Protein AF-A0A6D2I9F3-F1 (afdb_monomer_lite)

Foldseek 3Di:
DAPVCCCVVPLALDPQAPVVVVVCVVVVHDPVCSVVRPNVVVCVLVPDQKDWDWDDDPPHHTDIDIDGPVSHDD

Sequence (74 aa):
MTKADLVNNLGTIARSGTKEFMEALAAGADVSMIGQFGVGFYSAYLVADKVIVTTKHNDDEQYVGSLRLVDLSP

Radius of gyration: 13.64 Å; chains: 1; bounding box: 29×28×33 Å

Secondary structure (DSSP, 8-state):
--HHHHHHHHS-TTSSSHHHHHHHHHTT--GGGGGGGTGGGGGGGGT-SEEEEEEE-TTS-EEEEEEEGGG---

Structure (mmCIF, N/CA/C/O backbone):
data_AF-A0A6D2I9F3-F1
#
_entry.id   AF-A0A6D2I9F3-F1
#
loop_
_atom_site.group_PDB
_atom_site.id
_atom_site.type_symbol
_atom_site.label_atom_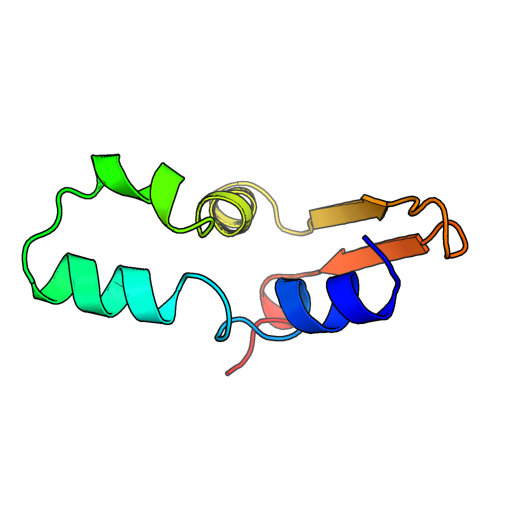id
_atom_site.label_alt_id
_atom_site.label_comp_id
_atom_site.label_asym_id
_atom_site.label_entity_id
_atom_site.label_seq_id
_atom_site.pdbx_PDB_ins_code
_atom_site.Cartn_x
_atom_site.Cartn_y
_atom_site.Cartn_z
_atom_site.occupancy
_atom_site.B_iso_or_equiv
_atom_site.auth_seq_id
_atom_site.auth_comp_id
_atom_site.auth_asym_id
_atom_site.auth_atom_id
_atom_site.pdbx_PDB_model_num
ATOM 1 N N . MET A 1 1 ? 10.023 0.438 -9.321 1.00 85.94 1 MET A N 1
ATOM 2 C CA . MET A 1 1 ? 10.693 0.176 -8.033 1.00 85.94 1 MET A CA 1
ATOM 3 C C . MET A 1 1 ? 11.771 -0.848 -8.290 1.00 85.94 1 MET A C 1
ATOM 5 O O . MET A 1 1 ? 11.506 -1.808 -9.009 1.00 85.94 1 MET A O 1
ATOM 9 N N . THR A 1 2 ? 12.974 -0.613 -7.785 1.00 90.56 2 THR A N 1
ATOM 10 C CA . THR A 1 2 ? 14.011 -1.649 -7.737 1.00 90.56 2 THR A CA 1
ATOM 11 C C . THR A 1 2 ? 13.583 -2.752 -6.769 1.00 90.56 2 THR A C 1
ATOM 13 O O . THR A 1 2 ? 12.640 -2.581 -5.982 1.00 90.56 2 THR A O 1
ATOM 16 N N . LYS A 1 3 ? 14.276 -3.887 -6.775 1.00 85.69 3 LYS A N 1
ATOM 17 C CA . LYS A 1 3 ? 14.059 -4.938 -5.771 1.00 85.69 3 LYS A CA 1
ATOM 18 C C . LYS A 1 3 ? 14.239 -4.407 -4.346 1.00 85.69 3 LYS A C 1
ATOM 20 O O . LYS A 1 3 ? 13.475 -4.775 -3.456 1.00 85.69 3 LYS A O 1
ATOM 25 N N . ALA A 1 4 ? 15.228 -3.538 -4.137 1.00 84.56 4 ALA A N 1
ATOM 26 C CA . ALA A 1 4 ? 15.499 -2.928 -2.839 1.00 84.56 4 ALA A CA 1
ATOM 27 C C . ALA A 1 4 ? 14.339 -2.030 -2.386 1.00 84.56 4 ALA A C 1
ATOM 29 O O . ALA A 1 4 ? 13.889 -2.150 -1.249 1.00 84.56 4 ALA A O 1
ATOM 30 N N . ASP A 1 5 ? 13.793 -1.207 -3.286 1.00 81.94 5 ASP A N 1
ATOM 31 C CA . ASP A 1 5 ? 12.624 -0.369 -2.988 1.00 81.94 5 ASP A CA 1
ATOM 32 C C . ASP A 1 5 ? 11.407 -1.217 -2.619 1.00 81.94 5 ASP A C 1
ATOM 34 O O . ASP A 1 5 ? 10.661 -0.874 -1.707 1.00 81.94 5 ASP A O 1
ATOM 38 N N . LEU A 1 6 ? 11.196 -2.337 -3.320 1.00 80.56 6 LEU A N 1
ATOM 39 C CA . LEU A 1 6 ? 10.087 -3.252 -3.050 1.00 80.56 6 LEU A CA 1
ATOM 40 C C . LEU A 1 6 ? 10.170 -3.806 -1.621 1.00 80.56 6 LEU A C 1
ATOM 42 O O . LEU A 1 6 ? 9.187 -3.767 -0.888 1.00 80.56 6 LEU A O 1
ATOM 46 N N . VAL A 1 7 ? 11.347 -4.277 -1.206 1.00 78.31 7 VAL A N 1
ATOM 47 C CA . VAL A 1 7 ? 11.566 -4.815 0.145 1.00 78.31 7 VAL A CA 1
ATOM 48 C C . VAL A 1 7 ? 11.464 -3.717 1.206 1.00 78.31 7 VAL A C 1
ATOM 50 O O . VAL A 1 7 ? 10.789 -3.908 2.216 1.00 78.31 7 VAL A O 1
ATOM 53 N N . ASN A 1 8 ? 12.077 -2.557 0.970 1.00 74.44 8 ASN A N 1
ATOM 54 C CA . ASN A 1 8 ? 12.109 -1.460 1.938 1.00 74.44 8 ASN A CA 1
ATOM 55 C C . ASN A 1 8 ? 10.736 -0.806 2.140 1.00 74.44 8 ASN A C 1
ATOM 57 O O . ASN A 1 8 ? 10.403 -0.437 3.264 1.00 74.44 8 ASN A O 1
ATOM 61 N N . ASN A 1 9 ? 9.939 -0.682 1.075 1.00 71.94 9 ASN A N 1
ATOM 62 C CA . ASN A 1 9 ? 8.661 0.031 1.122 1.00 71.94 9 ASN A CA 1
ATOM 63 C C . ASN A 1 9 ? 7.468 -0.885 1.427 1.00 71.94 9 ASN A C 1
ATOM 65 O O . ASN A 1 9 ? 6.488 -0.405 1.989 1.00 71.94 9 ASN A O 1
ATOM 69 N N . LEU A 1 10 ? 7.527 -2.173 1.054 1.00 71.94 10 LEU A N 1
ATOM 70 C CA . LEU A 1 10 ? 6.419 -3.126 1.243 1.00 71.94 10 LEU A CA 1
ATOM 71 C C . LEU A 1 10 ? 6.698 -4.192 2.306 1.00 71.94 10 LEU A C 1
ATOM 73 O O . LEU A 1 10 ? 5.768 -4.662 2.952 1.00 71.94 10 LEU A O 1
ATOM 77 N N . GLY A 1 11 ? 7.958 -4.597 2.479 1.00 62.72 11 GLY A N 1
ATOM 78 C CA . GLY A 1 11 ? 8.350 -5.634 3.440 1.00 62.72 11 GLY A CA 1
ATOM 79 C C . GLY A 1 11 ? 8.526 -5.120 4.869 1.00 62.72 11 GLY A C 1
ATOM 80 O O . GLY A 1 11 ? 8.618 -5.915 5.794 1.00 62.72 11 GLY A O 1
ATOM 81 N N . THR A 1 12 ? 8.567 -3.800 5.066 1.00 58.69 12 THR A N 1
ATOM 82 C CA . THR A 1 12 ? 8.635 -3.175 6.390 1.00 58.69 12 THR A CA 1
ATOM 83 C C . THR A 1 12 ? 7.466 -2.200 6.508 1.00 58.69 12 THR A C 1
ATOM 85 O O . THR A 1 12 ? 7.498 -1.130 5.908 1.00 58.69 12 THR A O 1
ATOM 88 N N . ILE A 1 13 ? 6.444 -2.538 7.303 1.00 55.06 13 ILE A N 1
ATOM 89 C CA . ILE A 1 13 ? 5.204 -1.748 7.540 1.00 55.06 13 ILE A CA 1
ATOM 90 C C . ILE A 1 13 ? 5.459 -0.277 7.928 1.00 55.06 13 ILE A C 1
ATOM 92 O O . ILE A 1 13 ? 4.557 0.563 7.922 1.00 55.06 13 ILE A O 1
ATOM 96 N N . ALA A 1 14 ? 6.688 0.060 8.305 1.00 48.91 14 ALA A N 1
ATOM 97 C CA . ALA A 1 14 ? 6.935 1.086 9.298 1.00 48.91 14 ALA A CA 1
ATOM 98 C C . ALA A 1 14 ? 7.871 2.224 8.870 1.00 48.91 14 ALA A C 1
ATOM 100 O O . ALA A 1 14 ? 8.337 2.935 9.759 1.00 48.91 14 ALA A O 1
ATOM 101 N N . ARG A 1 15 ? 8.191 2.431 7.579 1.00 53.03 15 ARG A N 1
ATOM 102 C CA . ARG A 1 15 ? 9.242 3.421 7.247 1.00 53.03 15 ARG A CA 1
ATOM 103 C C . ARG A 1 15 ? 8.973 4.586 6.312 1.00 53.03 15 ARG A C 1
ATOM 105 O O . ARG A 1 15 ? 9.852 5.433 6.248 1.00 53.03 15 ARG A O 1
ATOM 112 N N . SER A 1 16 ? 7.823 4.708 5.661 1.00 54.56 16 SER A N 1
ATOM 113 C CA . SER A 1 16 ? 7.651 5.832 4.721 1.00 54.56 16 SER A CA 1
ATOM 114 C C . SER A 1 16 ? 6.387 6.669 4.903 1.00 54.56 16 SER A C 1
ATOM 116 O O . SER A 1 16 ? 6.276 7.695 4.240 1.00 54.56 16 SER A O 1
ATOM 118 N N . GLY A 1 17 ? 5.437 6.246 5.736 1.00 60.06 17 GLY A N 1
ATOM 119 C CA . GLY A 1 17 ? 4.168 6.966 5.819 1.00 60.06 17 GLY A CA 1
ATOM 120 C C . GLY A 1 17 ? 3.298 6.612 7.005 1.00 60.06 17 GLY A C 1
ATOM 121 O O . GLY A 1 17 ? 2.611 7.471 7.539 1.00 60.06 17 GLY A O 1
ATOM 122 N N . THR A 1 18 ? 3.328 5.355 7.460 1.00 66.38 18 THR A N 1
ATOM 123 C CA . THR A 1 18 ? 2.475 4.888 8.565 1.00 66.38 18 THR A CA 1
ATOM 124 C C . THR A 1 18 ? 2.818 5.588 9.874 1.00 66.38 18 THR A C 1
ATOM 126 O O . THR A 1 18 ? 1.922 5.955 10.625 1.00 66.38 18 THR A O 1
ATOM 129 N N . LYS A 1 19 ? 4.110 5.815 10.140 1.00 68.38 19 LYS A N 1
ATOM 130 C CA . LYS A 1 19 ? 4.551 6.518 11.346 1.00 68.38 19 LYS A CA 1
ATOM 131 C C . LYS A 1 19 ? 4.161 7.996 11.299 1.00 68.38 19 LYS A C 1
ATOM 133 O O . LYS A 1 19 ? 3.513 8.455 12.235 1.00 68.38 19 LYS A O 1
ATOM 138 N N . GLU A 1 20 ? 4.480 8.705 10.211 1.00 71.50 20 GLU A N 1
ATOM 139 C CA . GLU A 1 20 ? 4.077 10.110 10.066 1.00 71.50 20 GLU A CA 1
ATOM 140 C C . GLU A 1 20 ? 2.551 10.265 10.062 1.00 71.50 20 GLU A C 1
ATOM 142 O O . GLU A 1 20 ? 2.030 11.222 10.623 1.00 71.50 20 GLU A O 1
ATOM 147 N N . PHE A 1 21 ? 1.817 9.303 9.498 1.00 72.25 21 PHE A N 1
ATOM 148 C CA . PHE A 1 21 ? 0.358 9.292 9.509 1.00 72.25 21 PHE A CA 1
ATOM 149 C C . PHE A 1 21 ? -0.217 9.100 10.916 1.00 72.25 21 PHE A C 1
ATOM 151 O O . PHE A 1 21 ? -1.134 9.820 11.298 1.00 72.25 21 PHE A O 1
ATOM 158 N N . MET A 1 22 ? 0.319 8.168 11.710 1.00 74.12 22 MET A N 1
ATOM 159 C CA . MET A 1 22 ? -0.119 7.971 13.097 1.00 74.12 22 MET A CA 1
ATOM 160 C C . MET A 1 22 ? 0.190 9.197 13.969 1.00 74.12 22 MET A C 1
ATOM 162 O O . MET A 1 22 ? -0.634 9.576 14.800 1.00 74.12 22 MET A O 1
ATOM 166 N N . GLU A 1 23 ? 1.338 9.845 13.755 1.00 76.00 23 GLU A N 1
ATOM 167 C CA . GLU A 1 23 ? 1.692 11.113 14.410 1.00 76.00 23 GLU A CA 1
ATOM 168 C C . GLU A 1 23 ? 0.757 12.254 13.973 1.00 76.00 23 GLU A C 1
ATOM 170 O O . GLU A 1 23 ? 0.260 13.000 14.817 1.00 76.00 23 GLU A O 1
ATOM 175 N N . ALA A 1 24 ? 0.445 12.356 12.679 1.00 73.69 24 ALA A N 1
ATOM 176 C CA . ALA A 1 24 ? -0.483 13.347 12.143 1.00 73.69 24 ALA A CA 1
ATOM 177 C C . ALA A 1 24 ? -1.916 13.138 12.662 1.00 73.69 24 ALA A C 1
ATOM 179 O O . ALA A 1 24 ? -2.559 14.104 13.069 1.00 73.69 24 ALA A O 1
ATOM 180 N N . LEU A 1 25 ? -2.407 11.894 12.718 1.00 75.00 25 LEU A N 1
ATOM 181 C CA . LEU A 1 25 ? -3.704 11.556 13.318 1.00 75.00 25 LEU A CA 1
ATOM 182 C C . LEU A 1 25 ? -3.763 11.954 14.793 1.00 75.00 25 LEU A C 1
ATOM 184 O O . LEU A 1 25 ? -4.741 12.559 15.228 1.00 75.00 25 LEU A O 1
ATOM 188 N N . ALA A 1 26 ? -2.713 11.649 15.560 1.00 77.94 26 ALA A N 1
ATOM 189 C CA . ALA A 1 26 ? -2.620 12.049 16.963 1.00 77.94 26 ALA A CA 1
ATOM 190 C C . ALA A 1 26 ? -2.599 13.580 17.131 1.00 77.94 26 ALA A C 1
ATOM 192 O O . ALA A 1 26 ? -3.108 14.097 18.124 1.00 77.94 26 ALA A O 1
ATOM 193 N N . ALA A 1 27 ? -2.064 14.306 16.146 1.00 80.50 27 ALA A N 1
ATOM 194 C CA . ALA A 1 27 ? -2.073 15.766 16.079 1.00 80.50 27 ALA A CA 1
ATOM 195 C C . ALA A 1 27 ? -3.389 16.366 15.532 1.00 80.50 27 ALA A C 1
ATOM 197 O O . ALA A 1 27 ? -3.488 17.586 15.400 1.00 80.50 27 ALA A O 1
ATOM 198 N N . GLY A 1 28 ? -4.404 15.545 15.232 1.00 73.12 28 GLY A N 1
ATOM 199 C CA . GLY A 1 28 ? -5.716 15.999 14.759 1.00 73.12 28 GLY A CA 1
ATOM 200 C C . GLY A 1 28 ? -5.814 16.207 13.246 1.00 73.12 28 GLY A C 1
ATOM 201 O O . GLY A 1 28 ? -6.704 16.925 12.790 1.00 73.12 28 GLY A O 1
ATOM 202 N N . ALA A 1 29 ? -4.917 15.607 12.459 1.00 68.38 29 ALA A N 1
ATOM 203 C CA . ALA A 1 29 ? -5.043 15.598 11.009 1.00 68.38 29 ALA A CA 1
ATOM 204 C C . ALA A 1 29 ? -6.322 14.865 10.582 1.00 68.38 29 ALA A C 1
ATOM 206 O O . ALA A 1 29 ? -6.647 13.784 11.075 1.00 68.38 29 ALA A O 1
ATOM 207 N N . ASP A 1 30 ? -7.035 15.463 9.633 1.00 70.00 30 ASP A N 1
ATOM 208 C CA . ASP A 1 30 ? -8.214 14.867 9.024 1.00 70.00 30 ASP A CA 1
ATOM 209 C C . ASP A 1 30 ? -7.826 13.579 8.275 1.00 70.00 30 ASP A C 1
ATOM 211 O O . ASP A 1 30 ? -6.877 13.557 7.487 1.00 70.00 30 ASP A O 1
ATOM 215 N N . VAL A 1 31 ? -8.577 12.501 8.510 1.00 64.81 31 VAL A N 1
ATOM 216 C CA . VAL A 1 31 ? -8.405 11.184 7.872 1.00 64.81 31 VAL A CA 1
ATOM 217 C C . VAL A 1 31 ? -8.456 11.297 6.340 1.00 64.81 31 VAL A C 1
ATOM 219 O O . VAL A 1 31 ? -7.838 10.501 5.633 1.00 64.81 31 VAL A O 1
ATOM 222 N N . SER A 1 32 ? -9.115 12.328 5.806 1.00 62.53 32 SER A N 1
ATOM 223 C CA . SER A 1 32 ? -9.107 12.652 4.374 1.00 62.53 32 SER A CA 1
ATOM 224 C C . SER A 1 32 ? -7.718 13.001 3.806 1.00 62.53 32 SER A C 1
ATOM 226 O O . SER A 1 32 ? -7.515 12.888 2.597 1.00 62.53 32 SER A O 1
ATOM 228 N N . MET A 1 33 ? -6.727 13.339 4.644 1.00 62.56 33 MET A N 1
ATOM 229 C CA . MET A 1 33 ? -5.341 13.617 4.231 1.00 62.56 33 MET A CA 1
ATOM 230 C C . MET A 1 33 ? -4.461 12.361 4.070 1.00 62.56 33 MET A C 1
ATOM 232 O O . MET A 1 33 ? -3.295 12.484 3.695 1.00 62.56 33 MET A O 1
ATOM 236 N N . ILE A 1 34 ? -5.007 11.148 4.257 1.00 62.69 34 ILE A N 1
ATOM 237 C CA . ILE A 1 34 ? -4.325 9.845 4.066 1.00 62.69 34 ILE A CA 1
ATOM 238 C C . ILE A 1 34 ? -3.526 9.755 2.755 1.00 62.69 34 ILE A C 1
ATOM 240 O O . ILE A 1 34 ? -2.455 9.144 2.718 1.00 62.69 34 ILE A O 1
ATOM 244 N N . GLY A 1 35 ? -4.028 10.369 1.679 1.00 62.75 35 GLY A N 1
ATOM 245 C CA . GLY A 1 35 ? -3.388 10.337 0.362 1.00 62.75 35 GLY A CA 1
ATOM 246 C C . GLY A 1 35 ? -1.992 10.969 0.328 1.00 62.75 35 GLY A C 1
ATOM 247 O O . GLY A 1 35 ? -1.178 10.577 -0.504 1.00 62.75 35 GLY A O 1
ATOM 248 N N . GLN A 1 36 ? -1.685 11.892 1.244 1.00 66.81 36 GLN A N 1
ATOM 249 C CA . GLN A 1 36 ? -0.389 12.580 1.296 1.00 66.81 36 GLN A CA 1
ATOM 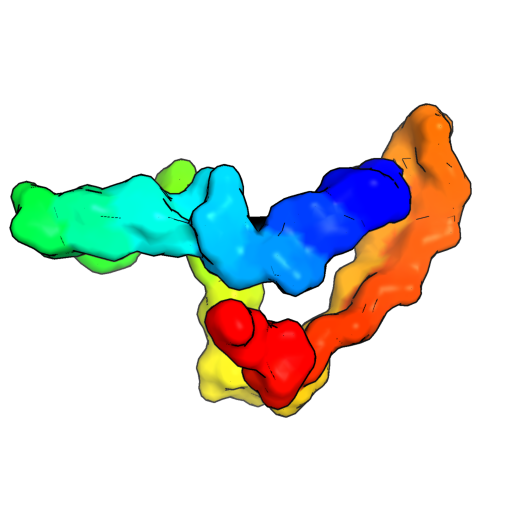250 C C . GLN A 1 36 ? 0.708 11.752 1.974 1.00 66.81 36 GLN A C 1
ATOM 252 O O . GLN A 1 36 ? 1.887 11.974 1.719 1.00 66.81 36 GLN A O 1
ATOM 257 N N . PHE A 1 37 ? 0.324 10.770 2.792 1.00 64.81 37 PHE A N 1
ATOM 258 C CA . PHE A 1 37 ? 1.256 9.939 3.555 1.00 64.81 37 PHE A CA 1
ATOM 259 C C . PHE A 1 37 ? 1.604 8.627 2.846 1.00 64.81 37 PHE A C 1
ATOM 261 O O . PHE A 1 37 ? 2.359 7.825 3.377 1.00 64.81 37 PHE A O 1
ATOM 268 N N . GLY A 1 38 ? 1.026 8.341 1.674 1.00 65.88 38 GLY A N 1
ATOM 269 C CA . GLY A 1 38 ? 1.329 7.109 0.934 1.00 65.88 38 GLY A CA 1
ATOM 270 C C . GLY A 1 38 ? 0.882 5.811 1.629 1.00 65.88 38 GLY A C 1
ATOM 271 O O . GLY A 1 38 ? 1.171 4.724 1.137 1.00 65.88 38 GLY A O 1
ATOM 272 N N . VAL A 1 39 ? 0.125 5.895 2.732 1.00 71.94 39 VAL A N 1
ATOM 273 C CA . VAL A 1 39 ? -0.408 4.732 3.473 1.00 71.94 39 VAL A CA 1
ATOM 274 C C . VAL A 1 39 ? -1.613 4.083 2.787 1.00 71.94 39 VAL A C 1
ATOM 276 O O . VAL A 1 39 ? -2.009 2.973 3.138 1.00 71.94 39 VAL A O 1
ATOM 279 N N . GLY A 1 40 ? -2.177 4.743 1.770 1.00 73.50 40 GLY A N 1
ATOM 280 C CA . GLY A 1 40 ? -3.333 4.254 1.016 1.00 73.50 40 GLY A CA 1
ATOM 281 C C . GLY A 1 40 ? -3.103 2.900 0.341 1.00 73.50 40 GLY A C 1
ATOM 282 O O . GLY A 1 40 ? -4.056 2.146 0.170 1.00 73.50 40 GLY A O 1
ATOM 283 N N . PHE A 1 41 ? -1.855 2.533 0.032 1.00 78.12 41 PHE A N 1
ATOM 284 C CA . PHE A 1 41 ? -1.530 1.214 -0.518 1.00 78.12 41 PHE A CA 1
ATOM 285 C C . PHE A 1 41 ? -1.999 0.063 0.393 1.00 78.12 41 PHE A C 1
ATOM 287 O O . PHE A 1 41 ? -2.528 -0.935 -0.093 1.00 78.12 41 PHE A O 1
ATOM 294 N N . TYR A 1 42 ? -1.899 0.226 1.717 1.00 75.81 42 TYR A N 1
ATOM 295 C CA . TYR A 1 42 ? -2.301 -0.804 2.679 1.00 75.81 42 TYR A CA 1
ATOM 296 C C . TYR A 1 42 ? -3.824 -0.978 2.782 1.00 75.81 42 TYR A C 1
ATOM 298 O O . TYR A 1 42 ? -4.288 -2.025 3.230 1.00 75.81 42 TYR A O 1
ATOM 306 N N . SER A 1 43 ? -4.618 -0.011 2.307 1.00 76.81 43 SER A N 1
ATOM 307 C CA . SER A 1 43 ? -6.084 -0.138 2.272 1.00 76.81 43 SER A CA 1
ATOM 308 C C . SER A 1 43 ? -6.570 -1.254 1.340 1.00 76.81 43 SER A C 1
ATOM 310 O O . SER A 1 43 ? -7.672 -1.764 1.530 1.00 76.81 43 SER A O 1
ATOM 312 N N . ALA A 1 44 ? -5.736 -1.706 0.393 1.00 81.00 44 ALA A N 1
ATOM 313 C CA . ALA A 1 44 ? -6.032 -2.861 -0.453 1.00 81.00 44 ALA A CA 1
ATOM 314 C C . ALA A 1 44 ? -6.320 -4.133 0.371 1.00 81.00 44 ALA A C 1
ATOM 316 O O . ALA A 1 44 ? -7.135 -4.958 -0.038 1.00 81.00 44 ALA A O 1
ATOM 317 N N . TYR A 1 45 ? -5.725 -4.259 1.562 1.00 78.75 45 TYR A N 1
ATOM 318 C CA . TYR A 1 45 ? -5.956 -5.386 2.468 1.00 78.75 45 TYR A CA 1
ATOM 319 C C . TYR A 1 45 ? -7.293 -5.348 3.210 1.00 78.75 45 TYR A C 1
ATOM 321 O O . TYR A 1 45 ? -7.669 -6.345 3.816 1.00 78.75 45 TYR A O 1
ATOM 329 N N . LEU A 1 46 ? -8.043 -4.242 3.151 1.00 80.38 46 LEU A N 1
ATOM 330 C CA . LEU A 1 46 ? -9.403 -4.201 3.703 1.00 80.38 46 LEU A CA 1
ATOM 331 C C . LEU A 1 46 ? -10.362 -5.114 2.929 1.00 80.38 46 LEU A C 1
ATOM 333 O O . LEU A 1 46 ? -11.393 -5.514 3.463 1.00 80.38 46 LEU A O 1
ATOM 337 N N . VAL A 1 47 ? -10.037 -5.417 1.6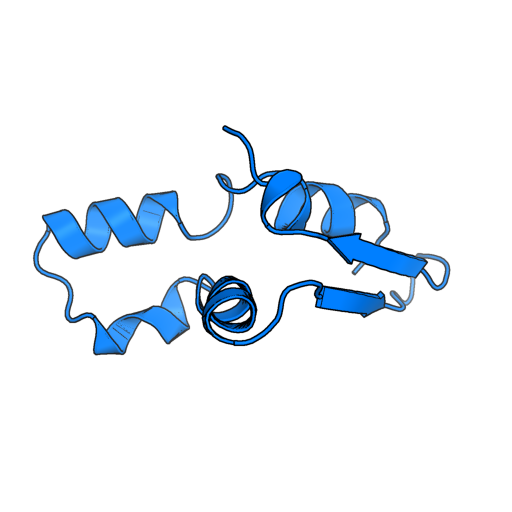69 1.00 85.31 47 VAL A N 1
ATOM 338 C CA . VAL A 1 47 ? -10.904 -6.167 0.748 1.00 85.31 47 VAL A CA 1
ATOM 339 C C . VAL A 1 47 ? -10.206 -7.351 0.074 1.00 85.31 47 VAL A C 1
ATOM 341 O O . VAL A 1 47 ? -10.872 -8.133 -0.600 1.00 85.31 47 VAL A O 1
ATOM 344 N N . ALA A 1 48 ? -8.885 -7.490 0.223 1.00 84.88 48 ALA A N 1
ATOM 345 C CA . ALA A 1 48 ? -8.100 -8.538 -0.422 1.00 84.88 48 ALA A CA 1
ATOM 346 C C . ALA A 1 48 ? -7.210 -9.296 0.572 1.00 84.88 48 ALA A C 1
ATOM 348 O O . ALA A 1 48 ? -6.420 -8.703 1.303 1.00 84.88 48 ALA A O 1
ATOM 349 N N . ASP A 1 49 ? -7.250 -10.629 0.506 1.00 85.31 49 ASP A N 1
ATOM 350 C CA . ASP A 1 49 ? -6.413 -11.509 1.337 1.00 85.31 49 ASP A CA 1
ATOM 351 C C . ASP A 1 49 ? -4.928 -11.501 0.927 1.00 85.31 49 ASP A C 1
ATOM 353 O O . ASP A 1 49 ? -4.033 -11.848 1.705 1.00 85.31 49 ASP A O 1
ATOM 357 N N . LYS A 1 50 ? -4.647 -11.144 -0.330 1.00 84.81 50 LYS A N 1
ATOM 358 C CA . LYS A 1 50 ? -3.306 -11.142 -0.920 1.00 84.81 50 LYS A CA 1
ATOM 359 C C . LYS A 1 50 ? -3.189 -10.030 -1.952 1.00 84.81 50 LYS A C 1
ATOM 361 O O . LYS A 1 50 ? -4.014 -9.938 -2.857 1.00 84.81 50 LYS A O 1
ATOM 366 N N . VAL A 1 51 ? -2.099 -9.272 -1.880 1.00 86.00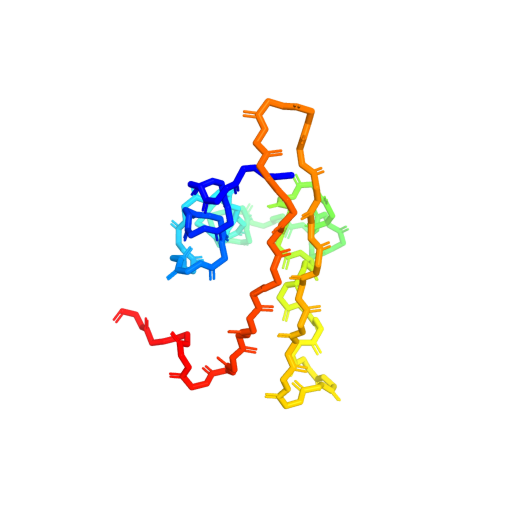 51 VAL A N 1
ATOM 367 C CA . VAL A 1 51 ? -1.740 -8.268 -2.888 1.00 86.00 51 VAL A CA 1
ATOM 368 C C . VAL A 1 51 ? -0.476 -8.727 -3.610 1.00 86.00 51 VAL A C 1
ATOM 370 O O . VAL A 1 51 ? 0.480 -9.198 -2.990 1.00 86.00 51 VAL A O 1
ATOM 373 N N . ILE A 1 52 ? -0.484 -8.636 -4.940 1.00 89.69 52 ILE A N 1
ATOM 374 C CA . ILE A 1 52 ? 0.663 -8.950 -5.798 1.00 89.69 52 ILE A CA 1
ATOM 375 C C . ILE A 1 52 ? 1.077 -7.664 -6.503 1.00 89.69 52 ILE A C 1
ATOM 377 O O . ILE A 1 52 ? 0.259 -7.029 -7.165 1.00 89.69 52 ILE A O 1
ATOM 381 N N . VAL A 1 53 ? 2.348 -7.296 -6.375 1.00 88.81 53 VAL A N 1
ATOM 382 C CA . VAL A 1 53 ? 2.923 -6.099 -6.990 1.00 88.81 53 VAL A CA 1
ATOM 383 C C . VAL A 1 53 ? 3.922 -6.533 -8.048 1.00 88.81 53 VAL A C 1
ATOM 385 O O . VAL A 1 53 ? 4.922 -7.179 -7.743 1.00 88.81 53 VAL A O 1
ATOM 388 N N . THR A 1 54 ? 3.655 -6.163 -9.297 1.00 92.44 54 THR A N 1
ATOM 389 C CA . THR A 1 54 ? 4.609 -6.313 -10.400 1.00 92.44 54 THR A CA 1
ATOM 390 C C . THR A 1 54 ? 5.236 -4.957 -10.682 1.00 92.44 54 THR A C 1
ATOM 392 O O . THR A 1 54 ? 4.522 -3.972 -10.858 1.00 92.44 54 THR A O 1
ATOM 395 N N . THR A 1 55 ? 6.563 -4.885 -10.712 1.00 91.62 55 THR A N 1
ATOM 396 C CA . THR A 1 55 ? 7.293 -3.636 -10.929 1.00 91.62 55 THR A CA 1
ATOM 397 C C . THR A 1 55 ? 8.465 -3.835 -11.879 1.00 91.62 55 THR A C 1
ATOM 399 O O . THR A 1 55 ? 9.110 -4.881 -11.888 1.00 91.62 55 THR A O 1
ATOM 402 N N . LYS A 1 56 ? 8.751 -2.806 -12.673 1.00 94.12 56 LYS A N 1
ATOM 403 C CA . LYS A 1 56 ? 9.962 -2.680 -13.481 1.00 94.12 56 LYS A CA 1
ATOM 404 C C . LYS A 1 56 ? 10.558 -1.312 -13.189 1.00 94.12 56 LYS A C 1
ATOM 406 O O . LYS A 1 56 ? 9.848 -0.308 -13.224 1.00 94.12 56 LYS A O 1
ATOM 411 N N . HIS A 1 57 ? 11.844 -1.274 -12.871 1.00 94.81 57 HIS A N 1
ATOM 412 C CA . HIS A 1 57 ? 12.617 -0.036 -12.813 1.00 94.81 57 HIS A CA 1
ATOM 413 C C . HIS A 1 57 ? 13.532 0.047 -14.034 1.00 94.81 57 HIS A C 1
ATOM 415 O O . HIS A 1 57 ? 13.868 -0.988 -14.598 1.00 94.81 57 HIS A O 1
ATOM 421 N N . ASN A 1 58 ? 13.932 1.239 -14.477 1.00 94.94 58 ASN A N 1
ATOM 422 C CA . ASN A 1 58 ? 14.847 1.351 -15.621 1.00 94.94 58 ASN A CA 1
ATOM 423 C C . ASN A 1 58 ? 16.227 0.762 -15.291 1.00 94.94 58 ASN A C 1
ATOM 425 O O . ASN A 1 58 ? 16.785 0.042 -16.112 1.00 94.94 58 ASN A O 1
ATOM 429 N N . ASP A 1 59 ? 16.685 0.975 -14.056 1.00 94.06 59 ASP A N 1
ATOM 430 C CA . ASP A 1 59 ? 17.997 0.533 -13.559 1.00 94.06 59 ASP A CA 1
ATOM 431 C C . ASP A 1 59 ? 17.989 -0.851 -12.886 1.00 94.06 59 ASP A C 1
ATOM 433 O O . ASP A 1 59 ? 18.931 -1.204 -12.184 1.00 94.06 59 ASP A O 1
ATOM 437 N N . ASP A 1 60 ? 16.911 -1.625 -13.030 1.00 93.12 60 ASP A N 1
ATOM 438 C CA . ASP A 1 60 ? 16.802 -2.952 -12.411 1.00 93.12 60 ASP A CA 1
ATOM 439 C C . ASP A 1 60 ? 15.959 -3.897 -13.280 1.00 93.12 60 ASP A C 1
ATOM 441 O O . ASP A 1 60 ? 15.292 -3.476 -14.232 1.00 93.12 60 ASP A O 1
ATOM 445 N N . GLU A 1 61 ? 15.970 -5.189 -12.975 1.00 93.56 61 GLU A N 1
ATOM 446 C CA . GLU A 1 61 ? 15.125 -6.176 -13.649 1.00 93.56 61 GLU A CA 1
ATOM 447 C C . GLU A 1 61 ? 13.637 -6.018 -13.281 1.00 93.56 61 GLU A C 1
ATOM 449 O O . GLU A 1 61 ? 13.238 -5.188 -12.458 1.00 93.56 61 GLU A O 1
ATOM 454 N N . GLN A 1 62 ? 12.772 -6.775 -13.959 1.00 94.00 62 GLN A N 1
ATOM 455 C CA . GLN A 1 62 ? 11.367 -6.862 -13.568 1.00 94.00 62 GLN A CA 1
ATOM 456 C C . GLN A 1 62 ? 11.231 -7.775 -12.349 1.00 94.00 62 GLN A C 1
ATOM 458 O O . GLN A 1 62 ? 11.747 -8.889 -12.348 1.00 94.00 62 GLN A O 1
ATOM 463 N N . TYR A 1 63 ? 10.453 -7.347 -11.357 1.00 90.19 63 TYR A N 1
ATOM 464 C CA . TYR A 1 63 ? 10.167 -8.138 -10.165 1.00 90.19 63 TYR A CA 1
ATOM 465 C C . TYR A 1 63 ? 8.671 -8.271 -9.923 1.00 90.19 63 TYR A C 1
ATOM 467 O O . TYR A 1 63 ? 7.885 -7.359 -10.186 1.00 90.19 63 TYR A O 1
ATOM 475 N N . VAL A 1 64 ? 8.296 -9.421 -9.369 1.00 89.31 64 VAL A N 1
ATOM 476 C CA . VAL A 1 64 ? 6.948 -9.703 -8.882 1.00 89.31 64 VAL A CA 1
ATOM 477 C C . VAL A 1 64 ? 7.060 -10.071 -7.408 1.00 89.31 64 VAL A C 1
ATOM 479 O O . VAL A 1 64 ? 7.674 -11.078 -7.062 1.00 89.31 64 VAL A O 1
ATOM 482 N N . GLY A 1 65 ? 6.486 -9.243 -6.539 1.00 84.25 65 GLY A N 1
ATOM 483 C CA . GLY A 1 65 ? 6.368 -9.505 -5.107 1.00 84.25 65 GLY A CA 1
ATOM 484 C C . GLY A 1 65 ? 4.940 -9.864 -4.728 1.00 84.25 65 GLY A C 1
ATOM 485 O O . GLY A 1 65 ? 3.987 -9.379 -5.339 1.00 84.25 65 GLY A O 1
ATOM 486 N N . SER A 1 66 ? 4.773 -10.689 -3.698 1.00 81.88 66 SER A N 1
ATOM 487 C CA . SER A 1 66 ? 3.465 -10.936 -3.095 1.00 81.88 66 SER A CA 1
ATOM 488 C C . SER A 1 66 ? 3.513 -10.727 -1.600 1.00 81.88 66 SER A C 1
ATOM 490 O O . SER A 1 66 ? 4.460 -11.180 -0.965 1.00 81.88 66 SER A O 1
ATOM 492 N N . LEU A 1 67 ? 2.471 -10.110 -1.063 1.00 77.62 67 LEU A N 1
ATOM 493 C CA . LEU A 1 67 ? 2.394 -9.731 0.336 1.00 77.62 67 LEU A CA 1
ATOM 494 C C . LEU A 1 67 ? 1.021 -10.141 0.875 1.00 77.62 67 LEU A C 1
ATOM 496 O O . LEU A 1 67 ? -0.017 -9.790 0.294 1.00 77.62 67 LEU A O 1
ATOM 500 N N . ARG A 1 68 ? 1.008 -10.930 1.948 1.00 75.31 68 ARG A N 1
ATOM 501 C CA . ARG A 1 68 ? -0.206 -11.276 2.696 1.00 75.31 68 ARG A CA 1
ATOM 502 C C . ARG A 1 68 ? -0.254 -10.465 3.981 1.00 75.31 68 ARG A C 1
ATOM 504 O O . ARG A 1 68 ? 0.782 -10.114 4.532 1.00 75.31 68 ARG A O 1
ATOM 511 N N . LEU A 1 69 ? -1.458 -10.248 4.503 1.00 65.94 69 LEU A N 1
ATOM 512 C CA . LEU A 1 69 ? -1.641 -9.532 5.768 1.00 65.94 69 LEU A CA 1
ATOM 513 C C . LEU A 1 69 ? -0.902 -10.203 6.943 1.00 65.94 69 L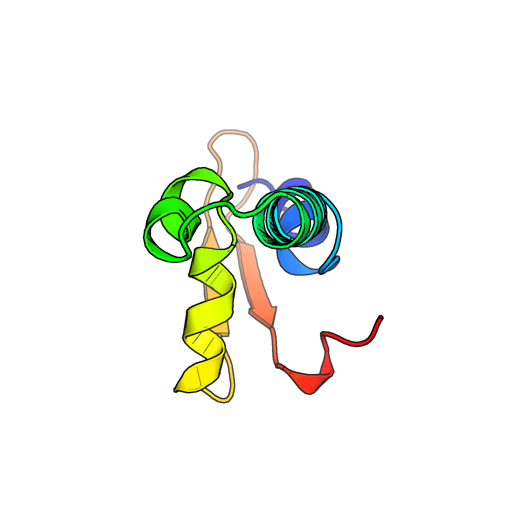EU A C 1
ATOM 515 O O . LEU A 1 69 ? -0.452 -9.525 7.854 1.00 65.94 69 LEU A O 1
ATOM 519 N N . VAL A 1 70 ? -0.717 -11.527 6.901 1.00 64.06 70 VAL A N 1
ATOM 520 C CA . VAL A 1 70 ? 0.049 -12.275 7.918 1.00 64.06 70 VAL A CA 1
ATOM 521 C C . VAL A 1 70 ? 1.558 -12.022 7.857 1.00 64.06 70 VAL A C 1
ATOM 523 O O . VAL A 1 70 ? 2.240 -12.146 8.871 1.00 64.06 70 VAL A O 1
ATOM 526 N N . ASP A 1 71 ? 2.073 -11.628 6.691 1.00 63.53 71 ASP A N 1
ATOM 527 C CA . ASP A 1 71 ? 3.485 -11.281 6.504 1.00 63.53 71 ASP A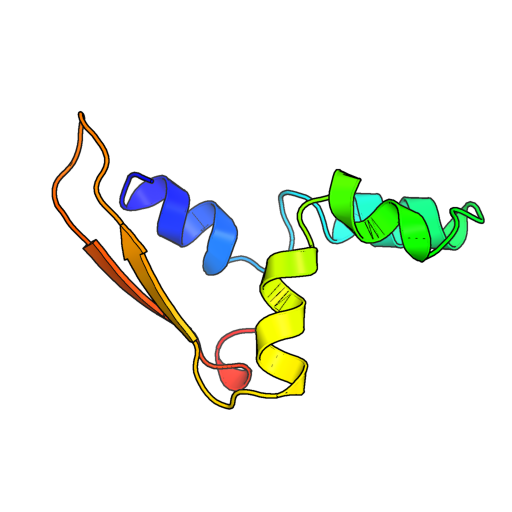 CA 1
ATOM 528 C C . ASP A 1 71 ? 3.782 -9.872 7.055 1.00 63.53 71 ASP A C 1
ATOM 530 O O . ASP A 1 71 ? 4.937 -9.485 7.199 1.00 63.53 71 ASP A O 1
ATOM 534 N N . LEU A 1 72 ? 2.729 -9.117 7.398 1.00 57.97 72 LEU A N 1
ATOM 535 C CA . LEU A 1 72 ? 2.772 -7.782 7.989 1.00 57.97 72 LEU A CA 1
ATOM 536 C C . LEU A 1 72 ? 2.786 -7.847 9.531 1.00 57.97 72 LEU A C 1
ATOM 538 O O . LEU A 1 72 ? 2.067 -7.115 10.208 1.00 57.97 72 LEU A O 1
ATOM 542 N N . SER A 1 73 ? 3.626 -8.711 10.100 1.00 50.28 73 SER A N 1
ATOM 543 C CA . SER A 1 73 ? 3.907 -8.720 11.545 1.00 50.28 73 SER A CA 1
ATOM 544 C C . SER A 1 73 ? 4.895 -7.594 11.919 1.00 50.28 73 SER A C 1
ATOM 546 O O . SER A 1 73 ? 5.793 -7.328 11.118 1.00 50.28 73 SER A O 1
ATOM 548 N N . PRO A 1 74 ? 4.752 -6.925 13.083 1.00 52.78 74 PRO A N 1
ATOM 549 C CA . PRO A 1 74 ? 5.703 -5.912 13.557 1.00 52.78 74 PRO A CA 1
ATOM 550 C C . PRO A 1 74 ? 7.101 -6.469 13.859 1.00 52.78 74 PRO A C 1
ATOM 552 O O . PRO A 1 74 ? 7.207 -7.664 14.221 1.00 52.78 74 PRO A O 1
#

Organism: NCBI:txid1685480

InterPro domains:
  IPR001404 Heat shock protein Hsp90 family [PTHR11528] (1-65)
  IPR020575 Heat shock protein Hsp90, N-terminal [PR00775] (9-26)
  IPR020575 Heat shock protein Hsp90, N-terminal [PR00775] (34-56)
  IPR036890 Histidine kinase/HSP90-like ATPase superfamily [G3DSA:3.30.565.10] (1-70)
  IPR036890 Histidine kinase/HSP90-like ATPase superfamily [SSF55874] (1-64)

pLDDT: mean 75.35, std 12.18, range [48.91, 94.94]